Protein AF-F7RYL6-F1 (afdb_monomer_lite)

Sequence (157 aa):
MDILIYIATGLIVVATLLPLSRNPHWIIRGFDFPRMQLACCAALLILLQLIVLNLAELPSWAVIAATALCLAWQLWWVLPYTKLWRTEVRTSKDVDENRQLSILTAVAWSRTTRLSFTPAKSEEQDGLNADQDDKAFASSVANAQNVNKSDVPEPKR

Foldseek 3Di:
DVVVLVVLLVVLLCLLVQLVPPDPDVVSVVSVVCLVVSLVSLVVSLVVLVVPPDPVDPVSVVSSVSSVVSNVVSCVVCVCVDPPHDDPDDDDPDCDVVFFDFDADDDVDDDGDGDGDRPPQPPPDDPDDQDPVSVVVVVVVCVVVVHDPVVDDDDDD

Radius of gyration: 29.07 Å; chains: 1; bounding box: 70×27×68 Å

Structure (mmCIF, N/CA/C/O backbone):
data_AF-F7RYL6-F1
#
_entry.id   AF-F7RYL6-F1
#
loop_
_atom_site.group_PDB
_atom_site.id
_atom_site.type_symbol
_atom_site.label_atom_id
_atom_site.label_alt_id
_atom_site.label_comp_id
_atom_site.label_asym_id
_atom_site.label_entity_id
_atom_site.label_seq_id
_atom_site.pdbx_PDB_ins_code
_atom_site.Cartn_x
_atom_site.Cartn_y
_atom_site.Cartn_z
_atom_site.occupancy
_atom_site.B_iso_or_equiv
_atom_site.auth_seq_id
_atom_site.auth_comp_id
_atom_site.auth_asym_id
_atom_site.auth_atom_id
_atom_site.pdbx_PDB_model_num
ATOM 1 N N . MET A 1 1 ? 15.485 -7.431 -21.596 1.00 66.62 1 MET A N 1
ATOM 2 C CA . MET A 1 1 ? 15.148 -7.483 -20.153 1.00 66.62 1 MET A CA 1
ATOM 3 C C . MET A 1 1 ? 14.187 -6.363 -19.772 1.00 66.62 1 MET A C 1
ATOM 5 O O . MET A 1 1 ? 13.362 -6.554 -18.889 1.00 66.62 1 MET A O 1
ATOM 9 N N . ASP A 1 2 ? 14.199 -5.259 -20.514 1.00 74.25 2 ASP A N 1
ATOM 10 C CA . ASP A 1 2 ? 13.392 -4.061 -20.254 1.00 74.25 2 ASP A CA 1
ATOM 11 C C . ASP A 1 2 ? 11.886 -4.309 -20.383 1.00 74.25 2 ASP A C 1
ATOM 13 O O . ASP A 1 2 ? 11.121 -3.885 -19.527 1.00 74.25 2 ASP A O 1
ATOM 17 N N . ILE A 1 3 ? 11.447 -5.091 -21.380 1.00 80.50 3 ILE A N 1
ATOM 18 C CA . ILE A 1 3 ? 10.028 -5.469 -21.564 1.00 80.50 3 ILE A CA 1
ATOM 19 C C . ILE A 1 3 ? 9.442 -6.121 -20.302 1.00 80.50 3 ILE A C 1
ATOM 21 O O . ILE A 1 3 ? 8.305 -5.842 -19.932 1.00 80.50 3 ILE A O 1
ATOM 25 N N . LEU A 1 4 ? 10.223 -6.952 -19.609 1.00 83.12 4 LEU A N 1
ATOM 26 C CA . LEU A 1 4 ? 9.777 -7.623 -18.388 1.00 83.12 4 LEU A CA 1
ATOM 27 C C . LEU A 1 4 ? 9.606 -6.622 -17.235 1.00 83.12 4 LEU A C 1
ATOM 29 O O . LEU A 1 4 ? 8.655 -6.738 -16.466 1.00 83.12 4 LEU A O 1
ATOM 33 N N . ILE A 1 5 ? 10.462 -5.597 -17.173 1.00 79.44 5 ILE A N 1
ATOM 34 C CA . ILE A 1 5 ? 10.342 -4.484 -16.221 1.00 79.44 5 ILE A CA 1
ATOM 35 C C . ILE A 1 5 ? 9.091 -3.656 -16.528 1.00 79.44 5 ILE A C 1
ATOM 37 O O . ILE A 1 5 ? 8.323 -3.375 -15.615 1.00 79.44 5 ILE A O 1
ATOM 41 N N . TYR A 1 6 ? 8.826 -3.328 -17.797 1.00 80.69 6 TYR A N 1
ATOM 42 C CA . TYR A 1 6 ? 7.614 -2.597 -18.184 1.00 80.69 6 TYR A CA 1
ATOM 43 C C . TYR A 1 6 ? 6.331 -3.362 -17.823 1.00 80.69 6 TYR A C 1
ATOM 45 O O . TYR A 1 6 ? 5.399 -2.771 -17.275 1.00 80.69 6 TYR A O 1
ATOM 53 N N . ILE A 1 7 ? 6.294 -4.678 -18.067 1.00 85.38 7 ILE A N 1
ATOM 54 C CA . ILE A 1 7 ? 5.158 -5.536 -17.692 1.00 85.38 7 ILE A CA 1
ATOM 55 C C . ILE A 1 7 ? 4.983 -5.569 -16.168 1.00 85.38 7 ILE A C 1
ATOM 57 O O . ILE A 1 7 ? 3.868 -5.401 -15.673 1.00 85.38 7 ILE A O 1
ATOM 61 N N . ALA A 1 8 ? 6.071 -5.746 -15.415 1.00 80.12 8 ALA A N 1
ATOM 62 C CA . ALA A 1 8 ? 6.029 -5.798 -13.957 1.00 80.12 8 ALA A CA 1
ATOM 63 C C . ALA A 1 8 ? 5.576 -4.461 -13.339 1.00 80.12 8 ALA A C 1
ATOM 65 O O . ALA A 1 8 ? 4.741 -4.454 -12.432 1.00 80.12 8 ALA A O 1
ATOM 66 N N . THR A 1 9 ? 6.045 -3.328 -13.872 1.00 80.69 9 THR A N 1
ATOM 67 C CA . THR A 1 9 ? 5.569 -1.998 -13.469 1.00 80.69 9 THR A CA 1
ATOM 68 C C . THR A 1 9 ? 4.087 -1.823 -13.785 1.00 80.69 9 THR A C 1
ATOM 70 O O . THR A 1 9 ? 3.333 -1.365 -12.929 1.00 80.69 9 THR A O 1
ATOM 73 N N . GLY A 1 10 ? 3.638 -2.240 -14.974 1.00 82.25 10 GLY A N 1
ATOM 74 C CA . GLY A 1 10 ? 2.224 -2.204 -15.348 1.00 82.25 10 GLY A CA 1
ATOM 75 C C . GLY A 1 10 ? 1.343 -2.998 -14.380 1.00 82.25 10 GLY A C 1
ATOM 76 O O . GLY A 1 10 ? 0.314 -2.494 -13.932 1.00 82.25 10 GLY A O 1
ATOM 77 N N . LEU A 1 11 ? 1.780 -4.196 -13.980 1.00 83.06 11 LEU A N 1
ATOM 78 C CA . LEU A 1 11 ? 1.077 -5.017 -12.990 1.00 83.06 11 LEU A CA 1
ATOM 79 C C . LEU A 1 11 ? 0.987 -4.334 -11.620 1.00 83.06 11 LEU A C 1
ATOM 81 O O . LEU A 1 11 ? -0.092 -4.330 -11.031 1.00 83.06 11 LEU A O 1
ATOM 85 N N . ILE A 1 12 ? 2.069 -3.719 -11.125 1.00 78.31 12 ILE A N 1
ATOM 86 C CA . ILE A 1 12 ? 2.042 -2.966 -9.856 1.00 78.31 12 ILE A CA 1
ATOM 87 C C . ILE A 1 12 ? 1.109 -1.754 -9.936 1.00 78.31 12 ILE A C 1
ATOM 89 O O . ILE A 1 12 ? 0.358 -1.489 -8.992 1.00 78.31 12 ILE A O 1
ATOM 93 N N . VAL A 1 13 ? 1.124 -1.030 -11.056 1.00 79.06 13 VAL A N 1
ATOM 94 C CA . VAL A 1 13 ? 0.254 0.133 -11.262 1.00 79.06 13 VAL A CA 1
ATOM 95 C C . VAL A 1 13 ? -1.209 -0.299 -11.263 1.00 79.06 13 VAL A C 1
ATOM 97 O O . VAL A 1 13 ? -2.008 0.270 -10.521 1.00 79.06 13 VAL A O 1
ATOM 100 N N . VAL A 1 14 ? -1.561 -1.348 -12.010 1.00 79.69 14 VAL A N 1
ATOM 101 C CA . VAL A 1 14 ? -2.925 -1.897 -12.017 1.00 79.69 14 VAL A CA 1
ATOM 102 C C . VAL A 1 14 ? -3.316 -2.393 -10.627 1.00 79.69 14 VAL A C 1
ATOM 104 O O . VAL A 1 14 ? -4.386 -2.034 -10.147 1.00 79.69 14 VAL A O 1
ATOM 107 N N . ALA A 1 15 ? -2.445 -3.135 -9.940 1.00 74.44 15 ALA A N 1
ATOM 108 C CA . ALA A 1 15 ? -2.699 -3.623 -8.584 1.00 74.44 15 ALA A CA 1
ATOM 109 C C . ALA A 1 15 ? -2.902 -2.492 -7.560 1.00 74.44 15 ALA A C 1
ATOM 111 O O . ALA A 1 15 ? -3.579 -2.699 -6.559 1.00 74.44 15 ALA A O 1
ATOM 112 N N . THR A 1 16 ? -2.361 -1.297 -7.812 1.00 73.06 16 THR A N 1
ATOM 113 C CA . THR A 1 16 ? -2.547 -0.120 -6.947 1.00 73.06 16 THR A CA 1
ATOM 114 C C . THR A 1 16 ? -3.775 0.704 -7.328 1.00 73.06 16 THR A C 1
ATOM 116 O O . THR A 1 16 ? -4.447 1.248 -6.454 1.00 73.06 16 THR A O 1
ATOM 119 N N . LEU A 1 17 ? -4.107 0.779 -8.620 1.00 72.25 17 LEU A N 1
ATOM 120 C CA . LEU A 1 17 ? -5.292 1.486 -9.115 1.00 72.25 17 LEU A CA 1
ATOM 121 C C . LEU A 1 17 ? -6.588 0.696 -8.888 1.00 72.25 17 LEU A C 1
ATOM 123 O O . LEU A 1 17 ? -7.637 1.297 -8.663 1.00 72.25 17 LEU A O 1
ATOM 127 N N . LEU A 1 18 ? -6.528 -0.638 -8.910 1.00 69.25 18 LEU A N 1
ATOM 128 C CA . LEU A 1 18 ? -7.678 -1.517 -8.696 1.00 69.25 18 LEU A CA 1
ATOM 129 C C . LEU A 1 18 ? -8.383 -1.259 -7.344 1.00 69.25 18 LEU A C 1
ATOM 131 O O . LEU A 1 18 ? -9.585 -1.008 -7.376 1.00 69.25 18 LEU A O 1
ATOM 135 N N . PRO A 1 19 ? -7.694 -1.229 -6.182 1.00 61.00 19 PRO A N 1
ATOM 136 C CA . PRO A 1 19 ? -8.309 -0.893 -4.892 1.00 61.00 19 PRO A CA 1
ATOM 137 C C . PRO A 1 19 ? -8.697 0.587 -4.755 1.00 61.00 19 PRO A C 1
ATOM 139 O O . PRO A 1 19 ? -9.514 0.927 -3.900 1.00 61.00 19 PRO A O 1
ATOM 142 N N . LEU A 1 20 ? -8.156 1.479 -5.596 1.00 63.56 20 LEU A N 1
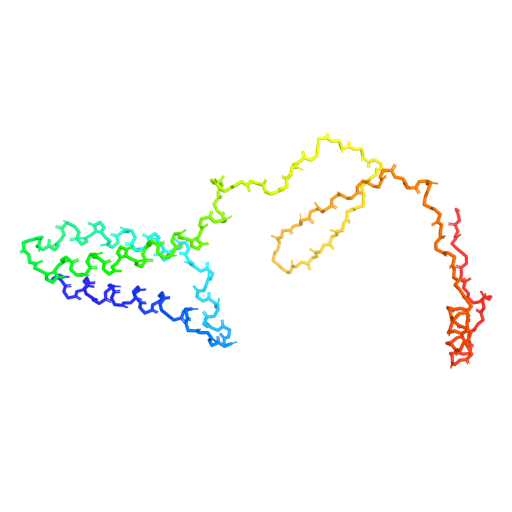ATOM 143 C CA . LEU A 1 20 ? -8.589 2.880 -5.652 1.00 63.56 20 LEU A CA 1
ATOM 144 C C . LEU A 1 20 ? -9.947 3.027 -6.359 1.00 63.56 20 LEU A C 1
ATOM 146 O O . LEU A 1 20 ? -10.690 3.977 -6.103 1.00 63.56 20 LEU A O 1
ATOM 150 N N . SER A 1 21 ? -10.299 2.068 -7.221 1.00 63.31 21 SER A N 1
ATOM 151 C CA . SER A 1 21 ? -11.632 1.972 -7.798 1.00 63.31 21 SER A CA 1
ATOM 152 C C . SER A 1 21 ? -12.626 1.645 -6.687 1.00 63.31 21 SER A C 1
ATOM 154 O O . SER A 1 21 ? -12.606 0.568 -6.097 1.00 63.31 21 SER A O 1
ATOM 156 N N . ARG A 1 22 ? -13.500 2.607 -6.390 1.00 57.59 22 ARG A N 1
ATOM 157 C CA . ARG A 1 22 ? -14.470 2.626 -5.281 1.00 57.59 22 ARG A CA 1
ATOM 158 C C . ARG A 1 22 ? -15.632 1.634 -5.472 1.00 57.59 22 ARG A C 1
ATOM 160 O O . ARG A 1 22 ? -16.778 1.934 -5.148 1.00 57.59 22 ARG A O 1
ATOM 167 N N . ASN A 1 23 ? -15.347 0.471 -6.043 1.00 64.62 23 ASN A N 1
ATOM 168 C CA . ASN A 1 23 ? -16.304 -0.576 -6.336 1.00 64.62 23 ASN A CA 1
ATOM 169 C C . ASN A 1 23 ? -16.541 -1.440 -5.084 1.00 64.62 23 ASN A C 1
ATOM 171 O O . ASN A 1 23 ? -15.584 -1.916 -4.473 1.00 64.62 23 ASN A O 1
ATOM 175 N N . PRO A 1 24 ? -17.803 -1.712 -4.715 1.00 62.06 24 PRO A N 1
ATOM 176 C CA . PRO A 1 24 ? -18.152 -2.437 -3.490 1.00 62.06 24 PRO A CA 1
ATOM 177 C C . PRO A 1 24 ? -17.900 -3.957 -3.552 1.00 62.06 24 PRO A C 1
ATOM 179 O O . PRO A 1 24 ? -18.212 -4.666 -2.597 1.00 62.06 24 PRO A O 1
ATOM 182 N N . HIS A 1 25 ? -17.348 -4.485 -4.650 1.00 64.81 25 HIS A N 1
ATOM 183 C CA . HIS A 1 25 ? -17.056 -5.914 -4.784 1.00 64.81 25 HIS A CA 1
ATOM 184 C C . HIS A 1 25 ? -15.911 -6.327 -3.850 1.00 64.81 25 HIS A C 1
ATOM 186 O O . HIS A 1 25 ? -14.839 -5.722 -3.871 1.00 64.81 25 HIS A O 1
ATOM 192 N N . TRP A 1 26 ? -16.108 -7.393 -3.061 1.00 62.88 26 TRP A N 1
ATOM 193 C CA . TRP A 1 26 ? -15.146 -7.802 -2.027 1.00 62.88 26 TRP A CA 1
ATOM 194 C C . TRP A 1 26 ? -13.739 -8.023 -2.586 1.00 62.88 26 TRP A C 1
ATOM 196 O O . TRP A 1 26 ? -12.773 -7.698 -1.906 1.00 62.88 26 TRP A O 1
ATOM 206 N N . ILE A 1 27 ? -13.609 -8.554 -3.808 1.00 61.00 27 ILE A N 1
ATOM 207 C CA . ILE A 1 27 ? -12.316 -8.871 -4.439 1.00 61.00 27 ILE A CA 1
ATOM 208 C C . ILE A 1 27 ? -11.437 -7.619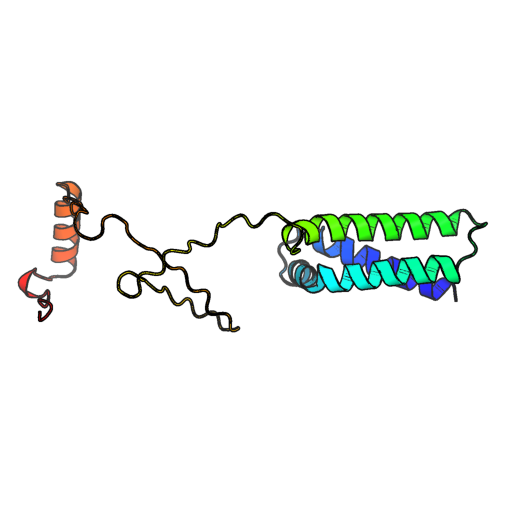 -4.529 1.00 61.00 27 ILE A C 1
ATOM 210 O O . ILE A 1 27 ? -10.242 -7.678 -4.257 1.00 61.00 27 ILE A O 1
ATOM 214 N N . ILE A 1 28 ? -12.048 -6.471 -4.818 1.00 61.47 28 ILE A N 1
ATOM 215 C CA . ILE A 1 28 ? -11.372 -5.179 -4.976 1.00 61.47 28 ILE A CA 1
ATOM 216 C C . ILE A 1 28 ? -10.875 -4.674 -3.613 1.00 61.47 28 ILE A C 1
ATOM 218 O O . ILE A 1 28 ? -9.755 -4.185 -3.503 1.00 61.47 28 ILE A O 1
ATOM 222 N N . ARG A 1 29 ? -11.649 -4.912 -2.546 1.00 63.03 29 ARG A N 1
ATOM 223 C CA . ARG A 1 29 ? -11.239 -4.644 -1.158 1.00 63.03 29 ARG A CA 1
ATOM 224 C C . ARG A 1 29 ? -10.289 -5.711 -0.586 1.00 63.03 29 ARG A C 1
ATOM 226 O O . ARG A 1 29 ? -9.591 -5.450 0.383 1.00 63.03 29 ARG A O 1
ATOM 233 N N . GLY A 1 30 ? -10.234 -6.909 -1.167 1.00 63.31 30 GLY A N 1
ATOM 234 C CA . GLY A 1 30 ? -9.316 -7.979 -0.764 1.00 63.31 30 GLY A CA 1
ATOM 235 C C . GLY A 1 30 ? -7.859 -7.663 -1.110 1.00 63.31 30 GLY A C 1
ATOM 236 O O . GLY A 1 30 ? -6.962 -7.962 -0.324 1.00 63.31 30 GLY A O 1
ATOM 237 N N . PHE A 1 31 ? -7.629 -6.965 -2.228 1.00 61.59 31 PHE A N 1
ATOM 238 C CA . PHE A 1 31 ? -6.308 -6.447 -2.614 1.00 61.59 31 PHE A CA 1
ATOM 239 C C . PHE A 1 31 ? -5.773 -5.349 -1.681 1.00 61.59 31 PHE A C 1
ATOM 241 O O . PHE A 1 31 ? -4.593 -5.010 -1.739 1.00 61.59 31 PHE A O 1
ATOM 248 N N . ASP A 1 32 ? -6.606 -4.857 -0.765 1.00 61.50 32 ASP A N 1
ATOM 249 C CA . ASP A 1 32 ? -6.226 -3.898 0.268 1.00 61.50 32 ASP A CA 1
ATOM 250 C C . ASP A 1 32 ? -5.435 -4.525 1.424 1.00 61.50 32 ASP A C 1
ATOM 252 O O . ASP A 1 32 ? -4.710 -3.843 2.146 1.00 61.50 32 ASP A O 1
ATOM 256 N N . PHE A 1 33 ? -5.547 -5.840 1.599 1.00 65.12 33 PHE A N 1
ATOM 257 C CA . PHE A 1 33 ? -4.855 -6.579 2.650 1.00 65.12 33 PHE A CA 1
ATOM 258 C C . PHE A 1 33 ? -3.338 -6.745 2.396 1.00 65.12 33 PHE A C 1
ATOM 260 O O . PHE A 1 33 ? -2.553 -6.494 3.311 1.00 65.12 33 PHE A O 1
ATOM 267 N N . PRO A 1 34 ? -2.863 -7.088 1.178 1.00 71.19 34 PRO A N 1
ATOM 268 C CA . PRO A 1 34 ? -1.434 -7.206 0.872 1.00 71.19 34 PRO A CA 1
ATOM 269 C C . PRO A 1 34 ? -0.717 -5.865 0.609 1.00 71.19 34 PRO A C 1
ATOM 271 O O . PRO A 1 34 ? 0.377 -5.870 0.047 1.00 71.19 34 PRO A O 1
ATOM 274 N N . ARG A 1 35 ? -1.267 -4.706 1.012 1.00 73.81 35 ARG A N 1
ATOM 275 C CA . ARG A 1 35 ? -0.664 -3.372 0.765 1.00 73.81 35 ARG A CA 1
ATOM 276 C C . ARG A 1 35 ? 0.824 -3.285 1.134 1.00 73.81 35 ARG A C 1
ATOM 278 O O . ARG A 1 35 ? 1.602 -2.691 0.396 1.00 73.81 35 ARG A O 1
ATOM 285 N N . MET A 1 36 ? 1.239 -3.907 2.241 1.00 73.88 36 MET A N 1
ATOM 286 C CA . MET A 1 36 ? 2.648 -3.926 2.659 1.00 73.88 36 MET A CA 1
ATOM 287 C C . MET A 1 36 ? 3.529 -4.777 1.730 1.00 73.88 36 MET A C 1
ATOM 289 O O . MET A 1 36 ? 4.665 -4.403 1.452 1.00 73.88 36 MET A O 1
ATOM 293 N N . GLN A 1 37 ? 3.002 -5.887 1.204 1.00 82.50 37 GLN A N 1
ATOM 294 C CA . GLN A 1 37 ? 3.707 -6.727 0.230 1.00 82.50 37 GLN A CA 1
ATOM 295 C C . GLN A 1 37 ? 3.890 -5.981 -1.094 1.00 82.50 37 GLN A C 1
ATOM 297 O O . GLN A 1 37 ? 4.985 -5.991 -1.650 1.00 82.50 37 GLN A O 1
ATOM 302 N N . LEU A 1 38 ? 2.856 -5.266 -1.553 1.00 81.38 38 LEU A N 1
ATOM 303 C CA . LEU A 1 38 ? 2.940 -4.424 -2.747 1.00 81.38 38 LEU A CA 1
ATOM 304 C C . LEU A 1 38 ? 3.974 -3.302 -2.583 1.00 81.38 38 LEU A C 1
ATOM 306 O O . LEU A 1 38 ? 4.742 -3.069 -3.513 1.00 81.38 38 LEU A O 1
ATOM 310 N N . ALA A 1 39 ? 4.066 -2.687 -1.398 1.00 84.50 39 ALA A N 1
ATOM 311 C CA . ALA A 1 39 ? 5.065 -1.654 -1.123 1.00 84.50 39 ALA A CA 1
ATOM 312 C C . ALA A 1 39 ? 6.493 -2.217 -1.178 1.00 84.50 39 ALA A C 1
ATOM 314 O O . ALA A 1 39 ? 7.373 -1.624 -1.800 1.00 84.50 39 ALA A O 1
ATOM 315 N N . CYS A 1 40 ? 6.724 -3.398 -0.594 1.00 84.12 40 CYS A N 1
ATOM 316 C CA . CYS A 1 40 ? 8.011 -4.086 -0.699 1.00 84.12 40 CYS A CA 1
ATOM 317 C C . CYS A 1 40 ? 8.356 -4.442 -2.153 1.00 84.12 40 CYS A C 1
ATOM 319 O O . CYS A 1 40 ? 9.483 -4.205 -2.589 1.00 84.12 40 CYS A O 1
ATOM 321 N N . CYS A 1 41 ? 7.395 -4.968 -2.918 1.00 84.75 41 CYS A N 1
ATOM 322 C CA . CYS A 1 41 ? 7.589 -5.281 -4.332 1.00 84.75 41 CYS A CA 1
ATOM 323 C C . CYS A 1 41 ? 7.887 -4.026 -5.162 1.00 84.75 41 CYS A C 1
ATOM 325 O O . CYS A 1 41 ? 8.796 -4.061 -5.984 1.00 84.75 41 CYS A O 1
ATOM 327 N N . ALA A 1 42 ? 7.178 -2.917 -4.928 1.00 85.94 42 ALA A N 1
ATOM 328 C CA . ALA A 1 42 ? 7.406 -1.647 -5.613 1.00 85.94 42 ALA A CA 1
ATOM 329 C C . ALA A 1 42 ? 8.792 -1.067 -5.292 1.00 85.94 42 ALA A C 1
ATOM 331 O O . ALA A 1 42 ? 9.496 -0.634 -6.202 1.00 85.94 42 ALA A O 1
ATOM 332 N N . ALA A 1 43 ? 9.227 -1.123 -4.029 1.00 87.31 43 ALA A N 1
ATOM 333 C CA . ALA A 1 43 ? 10.571 -0.703 -3.634 1.00 87.31 43 ALA A CA 1
ATOM 334 C C . ALA A 1 43 ? 11.662 -1.547 -4.315 1.00 87.31 43 ALA A C 1
ATOM 336 O O . ALA A 1 43 ? 12.624 -1.000 -4.853 1.00 87.31 43 ALA A O 1
ATOM 337 N N . LEU A 1 44 ? 11.490 -2.872 -4.352 1.00 89.56 44 LEU A N 1
ATOM 338 C CA . LEU A 1 44 ? 12.416 -3.773 -5.040 1.00 89.56 44 LEU A CA 1
ATOM 339 C C . LEU A 1 44 ? 12.438 -3.524 -6.557 1.00 89.56 44 LEU A C 1
ATOM 341 O O . LEU A 1 44 ? 13.507 -3.549 -7.165 1.00 89.56 44 LEU A O 1
ATOM 345 N N . LEU A 1 45 ? 11.285 -3.227 -7.163 1.00 86.50 45 LEU A N 1
ATOM 346 C CA . LEU A 1 45 ? 11.188 -2.873 -8.580 1.00 86.50 45 LEU A CA 1
ATOM 347 C C . LEU A 1 45 ? 11.925 -1.573 -8.904 1.00 86.50 45 LEU A C 1
ATOM 349 O O . LEU A 1 45 ? 12.615 -1.530 -9.916 1.00 86.50 45 LEU A O 1
ATOM 353 N N . ILE A 1 46 ? 11.846 -0.552 -8.046 1.00 87.00 46 ILE A N 1
ATOM 354 C CA . ILE A 1 46 ? 12.621 0.689 -8.213 1.00 87.00 46 ILE A CA 1
ATOM 355 C C . ILE A 1 46 ? 14.123 0.393 -8.170 1.00 87.00 46 ILE A C 1
ATOM 357 O O . ILE A 1 46 ? 14.859 0.865 -9.032 1.00 87.00 46 ILE A O 1
ATOM 361 N N . LEU A 1 47 ? 14.590 -0.425 -7.219 1.00 88.31 47 LEU A N 1
ATOM 362 C CA . LEU A 1 47 ? 16.005 -0.813 -7.158 1.00 88.31 47 LEU A CA 1
ATOM 363 C C . LEU A 1 47 ? 16.448 -1.538 -8.434 1.00 88.31 47 LEU A C 1
ATOM 365 O O . LEU A 1 47 ? 17.510 -1.241 -8.975 1.00 88.31 47 LEU A O 1
ATOM 369 N N . LEU A 1 48 ? 15.618 -2.448 -8.949 1.00 85.62 48 LEU A N 1
ATOM 370 C CA . LEU A 1 48 ? 15.907 -3.157 -10.192 1.00 85.62 48 LEU A CA 1
ATOM 371 C C . LEU A 1 48 ? 15.911 -2.214 -11.406 1.00 85.62 48 LEU A C 1
ATOM 373 O O . LEU A 1 48 ? 16.785 -2.332 -12.262 1.00 85.62 48 LEU A O 1
ATOM 377 N N . GLN A 1 49 ? 14.982 -1.254 -11.468 1.00 85.62 49 GLN A N 1
ATOM 378 C CA . GLN A 1 49 ? 14.934 -0.230 -12.517 1.00 85.62 49 GLN A CA 1
ATOM 379 C C . GLN A 1 49 ? 16.204 0.633 -12.518 1.00 85.62 49 GLN A C 1
ATOM 381 O O . GLN A 1 49 ? 16.739 0.907 -13.584 1.00 85.62 49 GLN A O 1
ATOM 386 N N . LEU A 1 50 ? 16.734 1.005 -11.350 1.00 84.56 50 LEU A N 1
ATOM 387 C CA . LEU A 1 50 ? 17.972 1.791 -11.258 1.00 84.56 50 LEU A CA 1
ATOM 388 C C . LEU A 1 50 ? 19.224 1.023 -11.714 1.00 84.56 50 LEU A C 1
ATOM 390 O O . LEU A 1 50 ? 20.198 1.649 -12.120 1.00 84.56 50 LEU A O 1
ATOM 394 N N . ILE A 1 51 ? 19.214 -0.312 -11.634 1.00 85.00 51 ILE A N 1
ATOM 395 C CA . ILE A 1 51 ? 20.352 -1.165 -12.019 1.00 85.00 51 ILE A CA 1
ATOM 396 C C . ILE A 1 51 ? 20.286 -1.561 -13.499 1.00 85.00 51 ILE A C 1
ATOM 398 O O . ILE A 1 51 ? 21.318 -1.635 -14.161 1.00 85.00 51 ILE A O 1
ATOM 402 N N . VAL A 1 52 ? 19.087 -1.867 -14.008 1.00 81.69 52 VAL A N 1
ATOM 403 C CA . VAL A 1 52 ? 18.904 -2.470 -15.340 1.00 81.69 52 VAL A CA 1
ATOM 404 C C . VAL A 1 52 ? 18.583 -1.434 -16.415 1.00 81.69 52 VAL A C 1
ATOM 406 O O . VAL A 1 52 ? 19.006 -1.599 -17.557 1.00 81.69 52 VAL A O 1
ATOM 409 N N . LEU A 1 53 ? 17.830 -0.384 -16.080 1.00 78.81 53 LEU A N 1
ATOM 410 C CA . LEU A 1 53 ? 17.333 0.580 -17.059 1.00 78.81 53 LEU A CA 1
ATOM 411 C C . LEU A 1 53 ? 18.406 1.627 -17.373 1.00 78.81 53 LEU A C 1
ATOM 413 O O . LEU A 1 53 ? 19.154 2.051 -16.497 1.00 78.81 53 LEU A O 1
ATOM 417 N N . ASN A 1 54 ? 18.473 2.086 -18.622 1.00 79.38 54 ASN A N 1
ATOM 418 C CA . ASN A 1 54 ? 19.420 3.130 -18.998 1.00 79.38 54 ASN A CA 1
ATOM 419 C C . ASN A 1 54 ? 18.903 4.504 -18.535 1.00 79.38 54 ASN A C 1
ATOM 421 O O . ASN A 1 54 ? 17.922 5.017 -19.080 1.00 79.38 54 ASN A O 1
ATOM 425 N N . LEU A 1 55 ? 19.561 5.104 -17.533 1.00 78.44 55 LEU A N 1
ATOM 426 C CA . LEU A 1 55 ? 19.177 6.399 -16.946 1.00 78.44 55 LEU A CA 1
ATOM 427 C C . LEU A 1 55 ? 19.354 7.587 -17.907 1.00 78.44 55 LEU A C 1
ATOM 429 O O . LEU A 1 55 ? 18.892 8.686 -17.596 1.00 78.44 55 LEU A O 1
ATOM 433 N N . ALA A 1 56 ? 20.011 7.385 -19.053 1.00 79.06 56 ALA A N 1
ATOM 434 C CA . ALA A 1 56 ? 20.150 8.407 -20.086 1.00 79.06 56 ALA A CA 1
ATOM 435 C C . ALA A 1 56 ? 18.849 8.642 -20.874 1.00 79.06 56 ALA A C 1
ATOM 437 O O . ALA A 1 56 ? 18.703 9.675 -21.525 1.00 79.06 56 ALA A O 1
ATOM 438 N N . GLU A 1 57 ? 17.900 7.705 -20.821 1.00 81.38 57 GLU A N 1
ATOM 439 C CA . GLU A 1 57 ? 16.664 7.787 -21.592 1.00 81.38 57 GLU A CA 1
ATOM 440 C C . GLU A 1 57 ? 15.499 8.388 -20.789 1.00 81.38 57 GLU A C 1
ATOM 442 O O . GLU A 1 57 ? 15.215 8.004 -19.65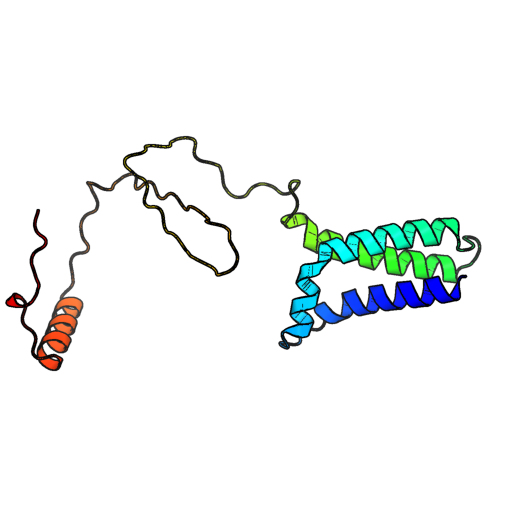3 1.00 81.38 57 GLU A O 1
ATOM 447 N N . LEU A 1 58 ? 14.767 9.311 -21.420 1.00 84.06 58 LEU A N 1
ATOM 448 C CA . LEU A 1 58 ? 13.540 9.917 -20.887 1.00 84.06 58 LEU A CA 1
ATOM 449 C C . LEU A 1 58 ? 12.449 8.904 -20.469 1.00 84.06 58 LEU A C 1
ATOM 451 O O . LEU A 1 58 ? 11.878 9.089 -19.390 1.00 84.06 58 LEU A O 1
ATOM 455 N N . PRO A 1 59 ? 12.131 7.836 -21.238 1.00 81.69 59 PRO A N 1
ATOM 456 C CA . PRO A 1 59 ? 11.137 6.846 -20.813 1.00 81.69 59 PRO A CA 1
ATOM 457 C C . PRO A 1 59 ? 11.519 6.133 -19.512 1.00 81.69 59 PRO A C 1
ATOM 459 O O . PRO A 1 59 ? 10.641 5.854 -18.695 1.00 81.69 59 PRO A O 1
ATOM 462 N N . SER A 1 60 ? 12.812 5.901 -19.270 1.00 82.69 60 SER A N 1
ATOM 463 C CA . SER A 1 60 ? 13.296 5.265 -18.042 1.00 82.69 60 SER A CA 1
ATOM 464 C C . SER A 1 60 ? 12.915 6.069 -16.801 1.00 82.69 60 SER A C 1
ATOM 466 O O . SER A 1 60 ? 12.401 5.523 -15.824 1.00 82.69 60 SER A O 1
ATOM 468 N N . TRP A 1 61 ? 13.084 7.391 -16.871 1.00 83.88 61 TRP A N 1
ATOM 469 C CA . TRP A 1 61 ? 12.686 8.308 -15.806 1.00 83.88 61 TRP A CA 1
ATOM 470 C C . TRP A 1 61 ? 11.175 8.328 -15.574 1.00 83.88 61 TRP A C 1
ATOM 472 O O . TRP A 1 61 ? 10.742 8.386 -14.424 1.00 83.88 61 TRP A O 1
ATOM 482 N N . ALA A 1 62 ? 10.365 8.227 -16.632 1.00 86.81 62 ALA A N 1
ATOM 483 C CA . ALA A 1 62 ? 8.910 8.175 -16.504 1.00 86.81 62 ALA A CA 1
ATOM 484 C C . ALA A 1 62 ? 8.438 6.917 -15.749 1.00 86.81 62 ALA A C 1
ATOM 486 O O . ALA A 1 62 ? 7.573 7.006 -14.877 1.00 86.81 62 ALA A O 1
ATOM 487 N N . VAL A 1 63 ? 9.037 5.755 -16.032 1.00 83.94 63 VAL A N 1
ATOM 488 C CA . VAL A 1 63 ? 8.724 4.485 -15.349 1.00 83.94 63 VAL A CA 1
ATOM 489 C C . VAL A 1 63 ? 9.129 4.531 -13.878 1.00 83.94 63 VAL A C 1
ATOM 491 O O . VAL A 1 63 ? 8.348 4.126 -13.011 1.00 83.94 63 VAL A O 1
ATOM 494 N N . ILE A 1 64 ? 10.320 5.058 -13.585 1.00 86.75 64 ILE A N 1
ATOM 495 C CA . ILE A 1 64 ? 10.814 5.213 -12.212 1.00 86.75 64 ILE A CA 1
ATOM 496 C C . ILE A 1 64 ? 9.907 6.169 -11.435 1.00 86.75 64 ILE A C 1
ATOM 498 O O . ILE A 1 64 ? 9.465 5.834 -10.338 1.00 86.75 64 ILE A O 1
ATOM 502 N N . ALA A 1 65 ? 9.560 7.321 -12.018 1.00 88.62 65 ALA A N 1
ATOM 503 C CA . ALA A 1 65 ? 8.666 8.293 -11.396 1.00 88.62 65 ALA A CA 1
ATOM 504 C C . ALA A 1 65 ? 7.271 7.705 -11.129 1.00 88.62 65 ALA A C 1
ATOM 506 O O . ALA A 1 65 ? 6.737 7.869 -10.032 1.00 88.62 65 ALA A O 1
ATOM 507 N N . ALA A 1 66 ? 6.701 6.966 -12.085 1.00 86.62 66 ALA A N 1
ATOM 508 C CA . ALA A 1 66 ? 5.415 6.295 -11.909 1.00 86.62 66 ALA A CA 1
ATOM 509 C C . ALA A 1 66 ? 5.456 5.258 -10.774 1.00 86.62 66 ALA A C 1
ATOM 511 O O . ALA A 1 66 ? 4.566 5.231 -9.923 1.00 86.62 66 ALA A O 1
ATOM 512 N N . THR A 1 67 ? 6.513 4.441 -10.715 1.00 85.56 67 THR A N 1
ATOM 513 C CA . THR A 1 67 ? 6.689 3.427 -9.661 1.00 85.56 67 THR A CA 1
ATOM 514 C C . THR A 1 67 ? 6.921 4.081 -8.293 1.00 85.56 67 THR A C 1
ATOM 516 O O . THR A 1 67 ? 6.359 3.637 -7.292 1.00 85.56 67 THR A O 1
ATOM 519 N N . ALA A 1 68 ? 7.680 5.179 -8.243 1.00 88.50 68 ALA A N 1
ATOM 520 C CA . ALA A 1 68 ? 7.932 5.952 -7.029 1.00 88.50 68 ALA A CA 1
ATOM 521 C C . ALA A 1 68 ? 6.663 6.624 -6.486 1.00 88.50 68 ALA A C 1
ATOM 523 O O . ALA A 1 68 ? 6.409 6.560 -5.284 1.00 88.50 68 ALA A O 1
ATOM 524 N N . LEU A 1 69 ? 5.829 7.207 -7.355 1.00 89.00 69 LEU A N 1
ATOM 525 C CA . LEU A 1 69 ? 4.513 7.737 -6.977 1.00 89.00 69 LEU A CA 1
ATOM 526 C C . LEU A 1 69 ? 3.619 6.637 -6.395 1.00 89.00 69 LEU A C 1
ATOM 528 O O . LEU A 1 69 ? 2.955 6.842 -5.380 1.00 89.00 69 LEU A O 1
ATOM 532 N N . CYS A 1 70 ? 3.649 5.454 -7.009 1.00 84.62 70 CYS A N 1
ATOM 533 C CA . CYS A 1 70 ? 2.925 4.276 -6.549 1.00 84.62 70 CYS A CA 1
ATOM 534 C C . CYS A 1 70 ? 3.365 3.854 -5.135 1.00 84.62 70 CYS A C 1
ATOM 536 O O . CYS A 1 70 ? 2.533 3.684 -4.242 1.00 84.62 70 CYS A O 1
ATOM 538 N N . LEU A 1 71 ? 4.680 3.767 -4.907 1.00 85.69 71 LEU A N 1
ATOM 539 C CA . LEU A 1 71 ? 5.262 3.446 -3.606 1.00 85.69 71 LEU A CA 1
ATOM 540 C C . LEU A 1 71 ? 4.921 4.506 -2.549 1.00 85.69 71 LEU A C 1
ATOM 542 O O . LEU A 1 71 ? 4.516 4.155 -1.444 1.00 85.69 71 LEU A O 1
ATOM 546 N N . ALA A 1 72 ? 5.047 5.794 -2.880 1.00 87.94 72 ALA A N 1
ATOM 547 C CA . ALA A 1 72 ? 4.723 6.892 -1.971 1.00 87.94 72 ALA A CA 1
ATOM 548 C C . ALA A 1 72 ? 3.246 6.858 -1.550 1.00 87.94 72 ALA A C 1
ATOM 550 O O . ALA A 1 72 ? 2.932 7.003 -0.368 1.00 87.94 72 ALA A O 1
ATOM 551 N N . TRP A 1 73 ? 2.346 6.592 -2.501 1.00 83.88 73 TRP A N 1
ATOM 552 C CA . TRP A 1 73 ? 0.920 6.434 -2.229 1.00 83.88 73 TRP A CA 1
ATOM 553 C C . TRP A 1 73 ? 0.637 5.260 -1.286 1.00 83.88 73 TRP A C 1
ATOM 555 O O . TRP A 1 73 ? -0.109 5.398 -0.316 1.00 83.88 73 TRP A O 1
ATOM 565 N N . GLN A 1 74 ? 1.255 4.103 -1.534 1.00 80.69 74 GLN A N 1
ATOM 566 C CA . GLN A 1 74 ? 1.101 2.935 -0.668 1.00 80.69 74 GLN A CA 1
ATOM 567 C C . GLN A 1 74 ? 1.671 3.189 0.736 1.00 80.69 74 GLN A C 1
ATOM 569 O O . GLN A 1 74 ? 1.025 2.844 1.725 1.00 80.69 74 GLN A O 1
ATOM 574 N N . LEU A 1 75 ? 2.830 3.847 0.842 1.00 81.44 75 LEU A N 1
ATOM 575 C CA . LEU A 1 75 ? 3.446 4.210 2.120 1.00 81.44 75 LEU A CA 1
ATOM 576 C C . LEU A 1 75 ? 2.590 5.192 2.924 1.00 81.44 75 LEU A C 1
ATOM 578 O O . LEU A 1 75 ? 2.485 5.020 4.134 1.00 81.44 75 LEU A O 1
ATOM 582 N N . TRP A 1 76 ? 1.935 6.161 2.276 1.00 81.88 76 TRP A N 1
ATOM 583 C CA . TRP A 1 76 ? 1.009 7.087 2.939 1.00 81.88 76 TRP A CA 1
ATOM 584 C C . TRP A 1 76 ? -0.121 6.349 3.666 1.00 81.88 76 TRP A C 1
ATOM 586 O O . TRP A 1 76 ? -0.452 6.664 4.806 1.00 81.88 76 TRP A O 1
ATOM 596 N N . TRP A 1 77 ? -0.676 5.318 3.026 1.00 71.50 77 TRP A N 1
ATOM 597 C CA . TRP A 1 77 ? -1.716 4.477 3.619 1.00 71.50 77 TRP A CA 1
ATOM 598 C C . TRP A 1 77 ? -1.192 3.530 4.700 1.00 71.50 77 TRP A C 1
ATOM 600 O O . TRP A 1 77 ? -1.924 3.211 5.631 1.00 71.50 77 TRP A O 1
ATOM 610 N N . VAL A 1 78 ? 0.056 3.072 4.591 1.00 77.00 78 VAL A N 1
ATOM 611 C CA . VAL A 1 78 ? 0.678 2.164 5.568 1.00 77.00 78 VAL A CA 1
ATOM 612 C C . VAL A 1 78 ? 1.154 2.912 6.820 1.00 77.00 78 VAL A C 1
ATOM 614 O O . VAL A 1 78 ? 1.120 2.344 7.909 1.00 77.00 78 VAL A O 1
ATOM 617 N N . LEU A 1 79 ? 1.537 4.187 6.694 1.00 72.81 79 LEU A N 1
ATOM 618 C CA . LEU A 1 79 ? 2.092 5.024 7.762 1.00 72.81 79 LEU A CA 1
ATOM 619 C C . LEU A 1 79 ? 1.334 4.944 9.108 1.00 72.81 79 LEU A C 1
ATOM 621 O O . LEU A 1 79 ? 1.998 4.634 10.102 1.00 72.81 79 LEU A O 1
ATOM 625 N N . PRO A 1 80 ? -0.008 5.117 9.180 1.00 71.69 80 PRO A N 1
ATOM 626 C CA . PRO A 1 80 ? -0.752 5.053 10.446 1.00 71.69 80 PRO A CA 1
ATOM 627 C C . PRO A 1 80 ? -0.736 3.670 11.114 1.00 71.69 80 PRO A C 1
ATOM 629 O O . PRO A 1 80 ? -0.978 3.562 12.313 1.00 71.69 80 PRO A O 1
ATOM 632 N N . TYR A 1 81 ? -0.426 2.613 10.360 1.00 64.00 81 TYR A N 1
ATOM 633 C CA . TYR A 1 81 ? -0.343 1.240 10.860 1.00 64.00 81 TYR A CA 1
ATOM 634 C C . TYR A 1 81 ? 1.076 0.838 11.280 1.00 64.00 81 TYR A C 1
ATOM 636 O O . TYR A 1 81 ? 1.278 -0.255 11.812 1.00 64.00 81 TYR A O 1
ATOM 644 N N . THR A 1 82 ? 2.076 1.691 11.046 1.00 69.94 82 THR A N 1
ATOM 645 C CA . THR A 1 82 ? 3.460 1.408 11.439 1.00 69.94 82 THR A CA 1
ATOM 646 C C . THR A 1 82 ? 3.749 1.873 12.860 1.00 69.94 82 THR A C 1
ATOM 648 O O . THR A 1 82 ? 3.197 2.856 13.343 1.00 69.94 82 THR A O 1
ATOM 651 N N . LYS A 1 83 ? 4.698 1.199 13.521 1.00 61.97 83 LYS A N 1
ATOM 652 C CA . LYS A 1 83 ? 5.170 1.510 14.886 1.00 61.97 83 LYS A CA 1
ATOM 653 C C . LYS A 1 83 ? 5.687 2.953 15.057 1.00 61.97 83 LYS A C 1
ATOM 655 O O . LYS A 1 83 ? 5.875 3.409 16.179 1.00 61.97 83 LYS A O 1
ATOM 660 N N . LEU A 1 84 ? 5.966 3.640 13.950 1.00 64.44 84 LEU A N 1
ATOM 661 C CA . LEU A 1 84 ? 6.410 5.032 13.915 1.00 64.44 84 LEU A CA 1
ATOM 662 C C . LEU A 1 84 ? 5.258 6.016 14.175 1.00 64.44 84 LEU A C 1
ATOM 664 O O . LEU A 1 84 ? 5.518 7.164 14.533 1.00 64.44 84 LEU A O 1
ATOM 668 N N . TRP A 1 85 ? 4.002 5.584 14.015 1.00 56.41 85 TRP A N 1
ATOM 669 C CA . TRP A 1 85 ? 2.836 6.409 14.299 1.00 56.41 85 TRP A CA 1
ATOM 670 C C . TRP A 1 85 ? 2.529 6.442 15.795 1.00 56.41 85 TRP A C 1
ATOM 672 O O . TRP A 1 85 ? 2.730 5.468 16.524 1.00 56.41 85 TRP A O 1
ATOM 682 N N . ARG A 1 86 ? 2.055 7.596 16.267 1.00 53.50 86 ARG A N 1
ATOM 683 C CA . ARG A 1 86 ? 1.820 7.845 17.689 1.00 53.50 86 ARG A CA 1
ATOM 684 C C . ARG A 1 86 ? 0.744 6.892 18.200 1.00 53.50 86 ARG A C 1
ATOM 686 O O . ARG A 1 86 ? -0.374 6.901 17.700 1.00 53.50 86 ARG A O 1
ATOM 693 N N . THR A 1 87 ? 1.069 6.105 19.221 1.00 58.66 87 THR A N 1
ATOM 694 C CA . THR A 1 87 ? 0.094 5.246 19.894 1.00 58.66 87 THR A CA 1
ATOM 695 C C . THR A 1 87 ? -1.021 6.119 20.474 1.00 58.66 87 THR A C 1
ATOM 697 O O . THR A 1 87 ? -0.775 6.917 21.380 1.00 58.66 87 THR A O 1
ATOM 700 N N . GLU A 1 88 ? -2.237 5.997 19.938 1.00 63.19 88 GLU A N 1
ATOM 701 C CA . GLU A 1 88 ? -3.390 6.807 20.366 1.00 63.19 88 GLU A CA 1
ATOM 702 C C . GLU A 1 88 ? -3.882 6.444 21.773 1.00 63.19 88 GLU A C 1
ATOM 704 O O . GLU A 1 88 ? -4.532 7.254 22.431 1.00 63.19 88 GLU A O 1
ATOM 709 N N . VAL A 1 89 ? -3.512 5.267 22.287 1.00 60.34 89 VAL A N 1
ATOM 710 C CA . VAL A 1 89 ? -3.930 4.796 23.610 1.00 60.34 89 VAL A CA 1
ATOM 711 C C . VAL A 1 89 ? -2.732 4.743 24.550 1.00 60.34 89 VAL A C 1
ATOM 713 O O . VAL A 1 89 ? -1.752 4.038 24.307 1.00 60.34 89 VAL A O 1
ATOM 716 N N . ARG A 1 90 ? -2.813 5.485 25.657 1.00 51.09 90 ARG A N 1
ATOM 717 C CA . ARG A 1 90 ? -1.867 5.343 26.765 1.00 51.09 90 ARG A CA 1
ATOM 718 C C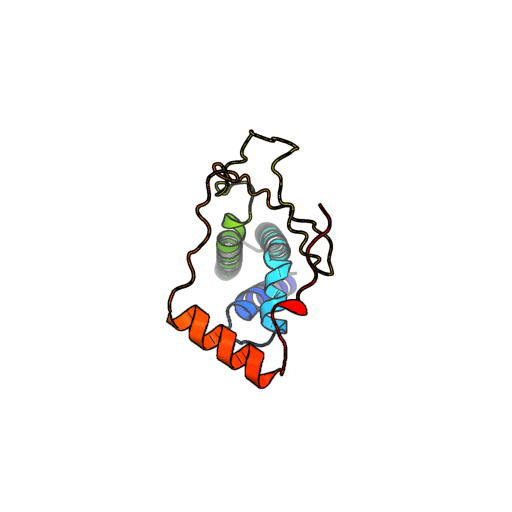 . ARG A 1 90 ? -2.178 4.049 27.509 1.00 51.09 90 ARG A C 1
ATOM 720 O O . ARG A 1 90 ? -3.274 3.893 28.036 1.00 51.09 90 ARG A O 1
ATOM 727 N N . THR A 1 91 ? -1.209 3.143 27.579 1.00 53.19 91 THR A N 1
ATOM 728 C CA . THR A 1 91 ? -1.287 1.971 28.456 1.00 53.19 91 THR A CA 1
ATOM 729 C C . THR A 1 91 ? -1.399 2.443 29.904 1.00 53.19 91 THR A C 1
ATOM 731 O O . THR A 1 91 ? -0.460 3.041 30.434 1.00 53.19 91 THR A O 1
ATOM 734 N N . SER A 1 92 ? -2.552 2.201 30.532 1.00 47.94 92 SER A N 1
ATOM 735 C CA . SER A 1 92 ? -2.720 2.395 31.973 1.00 47.94 92 SER A CA 1
ATOM 736 C C . SER A 1 92 ? -1.853 1.377 32.716 1.00 47.94 92 SER A C 1
ATOM 738 O O . SER A 1 92 ? -1.857 0.196 32.373 1.00 47.94 92 SER A O 1
ATOM 740 N N . LYS A 1 93 ? -1.077 1.843 33.698 1.00 55.59 93 LYS A N 1
ATOM 741 C CA . LYS A 1 93 ? -0.225 1.003 34.557 1.00 55.59 93 LYS A CA 1
ATOM 742 C C . LYS A 1 93 ? -0.957 0.486 35.800 1.00 55.59 93 LYS A C 1
ATOM 744 O O . LYS A 1 93 ? -0.377 -0.302 36.537 1.00 55.59 93 LYS A O 1
ATOM 749 N N . ASP A 1 94 ? -2.195 0.921 36.023 1.00 54.78 94 ASP A N 1
ATOM 750 C CA . ASP A 1 94 ? -2.992 0.524 37.183 1.00 54.78 94 ASP A CA 1
ATOM 751 C C . ASP A 1 94 ? -3.781 -0.747 36.853 1.00 54.78 94 ASP A C 1
ATOM 753 O O . ASP A 1 94 ? -4.870 -0.709 36.274 1.00 54.78 94 ASP A O 1
ATOM 757 N N . VAL A 1 95 ? -3.157 -1.890 37.128 1.00 54.03 95 VAL A N 1
ATOM 758 C CA . VAL A 1 95 ? -3.746 -3.220 36.960 1.00 54.03 95 VAL A CA 1
ATOM 759 C C . VAL A 1 95 ? -4.204 -3.683 38.339 1.00 54.03 95 VAL A C 1
ATOM 761 O O . VAL A 1 95 ? -3.461 -4.343 39.056 1.00 54.03 95 VAL A O 1
ATOM 764 N N . ASP A 1 96 ? -5.421 -3.310 38.724 1.00 56.59 96 ASP A N 1
ATOM 765 C CA . ASP A 1 96 ? -6.087 -3.896 39.887 1.00 56.59 96 ASP A CA 1
ATOM 766 C C . ASP A 1 96 ? -6.776 -5.195 39.434 1.00 56.59 96 ASP A C 1
ATOM 768 O O . ASP A 1 96 ? -7.685 -5.164 38.598 1.00 56.59 96 ASP A O 1
ATOM 772 N N . GLU A 1 97 ? -6.299 -6.355 39.896 1.00 58.72 97 GLU A N 1
ATOM 773 C CA . GLU A 1 97 ? -6.780 -7.680 39.461 1.00 58.72 97 GLU A CA 1
ATOM 774 C C . GLU A 1 97 ? -8.263 -7.916 39.784 1.00 58.72 97 GLU A C 1
ATOM 776 O O . GLU A 1 97 ? -8.937 -8.655 39.068 1.00 58.72 97 GLU A O 1
ATOM 781 N N . ASN A 1 98 ? -8.807 -7.227 40.792 1.00 52.78 98 ASN A N 1
ATOM 782 C CA . ASN A 1 98 ? -10.195 -7.390 41.230 1.00 52.78 98 ASN A CA 1
ATOM 783 C C . ASN A 1 98 ? -11.213 -6.525 40.464 1.00 52.78 98 ASN A C 1
ATOM 785 O O . ASN A 1 98 ? -12.412 -6.642 40.705 1.00 52.78 98 ASN A O 1
ATOM 789 N N . ARG A 1 99 ? -10.775 -5.648 39.546 1.00 53.50 99 ARG A N 1
ATOM 790 C CA . ARG A 1 99 ? -11.648 -4.688 38.834 1.00 53.50 99 ARG A CA 1
ATOM 791 C C . ARG A 1 99 ? -11.468 -4.728 37.315 1.00 53.50 99 ARG A C 1
ATOM 793 O O . ARG A 1 99 ? -11.401 -3.690 36.660 1.00 53.50 99 ARG A O 1
ATOM 800 N N . GLN A 1 100 ? -11.393 -5.936 36.752 1.00 51.09 100 GLN A N 1
ATOM 801 C CA . GLN A 1 100 ? -11.233 -6.156 35.312 1.00 51.09 100 GLN A CA 1
ATOM 802 C C . GLN A 1 100 ? -12.471 -6.821 34.710 1.00 51.09 100 GLN A C 1
ATOM 804 O O . GLN A 1 100 ? -12.685 -8.023 34.851 1.00 51.09 100 GLN A O 1
ATOM 809 N N . LEU A 1 101 ? -13.267 -6.052 33.966 1.00 51.12 101 LEU A N 1
ATOM 810 C CA . LEU A 1 101 ? -14.249 -6.628 33.051 1.00 51.12 101 LEU A CA 1
ATOM 811 C C . LEU A 1 101 ? -13.541 -6.975 31.732 1.00 51.12 101 LEU A C 1
ATOM 813 O O . LEU A 1 101 ? -13.166 -6.076 30.983 1.00 51.12 101 LEU A O 1
ATOM 817 N N . SER A 1 102 ? -13.343 -8.267 31.452 1.00 50.88 102 SER A N 1
ATOM 818 C CA . SER A 1 102 ? -12.706 -8.751 30.219 1.00 50.88 102 SER A CA 1
ATOM 819 C C . SER A 1 102 ? -13.768 -9.171 29.201 1.00 50.88 102 SER A C 1
ATOM 821 O O . SER A 1 102 ? -14.374 -10.233 29.325 1.00 50.88 102 SER A O 1
ATOM 823 N N . ILE A 1 103 ? -13.997 -8.342 28.181 1.00 55.56 103 ILE A N 1
ATOM 824 C CA . ILE A 1 103 ? -14.897 -8.690 27.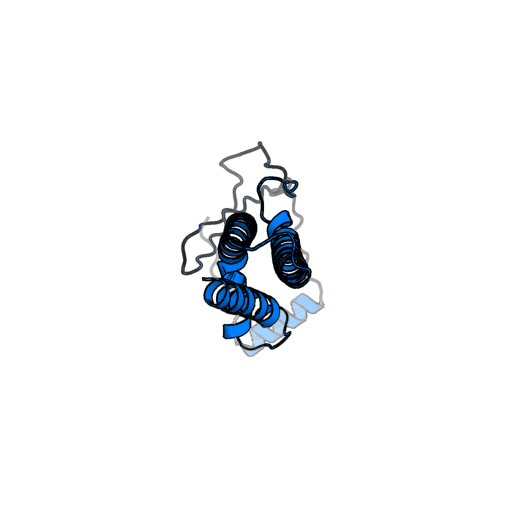073 1.00 55.56 103 ILE A CA 1
ATOM 825 C C . ILE A 1 103 ? -14.119 -9.539 26.063 1.00 55.56 103 ILE A C 1
ATOM 827 O O . ILE A 1 103 ? -13.199 -9.056 25.404 1.00 55.56 103 ILE A O 1
ATOM 831 N N . LEU A 1 104 ? -14.490 -10.814 25.943 1.00 53.56 104 LEU A N 1
ATOM 832 C CA . LEU A 1 104 ? -13.955 -11.742 24.948 1.00 53.56 104 LEU A CA 1
ATOM 833 C C . LEU A 1 104 ? -14.805 -11.668 23.679 1.00 53.56 104 LEU A C 1
ATOM 835 O O . LEU A 1 104 ? -15.898 -12.222 23.617 1.00 53.56 104 LEU A O 1
ATOM 839 N N . THR A 1 105 ? -14.292 -11.004 22.647 1.00 48.88 105 THR A N 1
ATOM 840 C CA . THR A 1 105 ? -14.848 -11.111 21.294 1.00 48.88 105 THR A CA 1
ATOM 841 C C . THR A 1 105 ? -14.084 -12.187 20.531 1.00 48.88 105 THR A C 1
ATOM 843 O O . THR A 1 105 ? -12.930 -12.008 20.145 1.00 48.88 105 THR A O 1
ATOM 846 N N . ALA A 1 106 ? -14.719 -13.344 20.345 1.00 50.72 106 ALA A N 1
ATOM 847 C CA . ALA A 1 106 ? -14.171 -14.429 19.545 1.00 50.72 106 ALA A CA 1
ATOM 848 C C . ALA A 1 106 ? -14.464 -14.164 18.063 1.00 50.72 106 ALA A C 1
ATOM 850 O O . ALA A 1 106 ? -15.545 -14.462 17.561 1.00 50.72 106 ALA A O 1
ATOM 851 N N . VAL A 1 107 ? -13.492 -13.595 17.353 1.00 58.34 107 VAL A N 1
ATOM 852 C CA . VAL A 1 107 ? -13.450 -13.680 15.889 1.00 58.34 107 VAL A CA 1
ATOM 853 C C . VAL A 1 107 ? -12.716 -14.962 15.503 1.00 58.34 107 VAL A C 1
ATOM 855 O O . VAL A 1 107 ? -11.718 -15.315 16.129 1.00 58.34 107 VAL A O 1
ATOM 858 N N . ALA A 1 108 ? -13.202 -15.665 14.477 1.00 59.22 108 ALA A N 1
ATOM 859 C CA . ALA A 1 108 ? -12.728 -16.994 14.063 1.00 59.22 108 ALA A CA 1
ATOM 860 C C . ALA A 1 108 ? -11.217 -17.086 13.740 1.00 59.22 108 ALA A C 1
ATOM 862 O O . ALA A 1 108 ? -10.680 -18.181 13.603 1.00 59.22 108 ALA A O 1
ATOM 863 N N . TRP A 1 109 ? -10.519 -15.952 13.645 1.00 44.09 109 TRP A N 1
ATOM 864 C CA . TRP A 1 109 ? -9.084 -15.866 13.405 1.00 44.09 109 TRP A CA 1
ATOM 865 C C . TRP A 1 109 ? -8.399 -15.136 14.572 1.00 44.09 109 TRP A C 1
ATOM 867 O O . TRP A 1 109 ? -8.259 -13.918 14.586 1.00 44.09 109 TRP A O 1
ATOM 877 N N . SER A 1 110 ? -8.055 -15.916 15.596 1.00 50.00 110 SER A N 1
ATOM 878 C CA . SER A 1 110 ? -7.245 -15.608 16.784 1.00 50.00 110 SER A CA 1
ATOM 879 C C . SER A 1 110 ? -6.575 -14.219 16.865 1.00 50.00 110 SER A C 1
ATOM 881 O O . SER A 1 110 ? -5.453 -14.012 16.395 1.00 50.00 110 SER A O 1
ATOM 883 N N . ARG A 1 111 ? -7.184 -13.329 17.653 1.00 38.31 111 ARG A N 1
ATOM 884 C CA . ARG A 1 111 ? -6.476 -12.448 18.595 1.00 38.31 111 ARG A CA 1
ATOM 885 C C . ARG A 1 111 ? -7.451 -12.049 19.699 1.00 38.31 111 ARG A C 1
ATOM 887 O O . ARG A 1 111 ? -8.400 -11.311 19.455 1.00 38.31 111 ARG A O 1
ATOM 894 N N . THR A 1 112 ? -7.229 -12.552 20.908 1.00 47.16 112 THR A N 1
ATOM 895 C CA . THR A 1 112 ? -8.011 -12.156 22.082 1.00 47.16 112 THR A CA 1
ATOM 896 C C . THR A 1 112 ? -7.616 -10.738 22.478 1.00 47.16 112 THR A C 1
ATOM 898 O O . THR A 1 112 ? -6.653 -10.531 23.215 1.00 47.16 112 THR A O 1
ATOM 901 N N . THR A 1 113 ? -8.323 -9.742 21.954 1.00 49.44 113 THR A N 1
ATOM 902 C CA . THR A 1 113 ? -8.167 -8.355 22.396 1.00 49.44 113 THR A CA 1
ATOM 903 C C . THR A 1 113 ? -8.865 -8.217 23.747 1.00 49.44 113 THR A C 1
ATOM 905 O O . THR A 1 113 ? -10.088 -8.272 23.818 1.00 49.44 113 THR A O 1
ATOM 908 N N . ARG A 1 114 ? -8.098 -8.079 24.835 1.00 50.88 114 ARG A N 1
ATOM 909 C CA . ARG A 1 114 ? -8.647 -7.780 26.165 1.00 50.88 114 ARG A CA 1
ATOM 910 C C . ARG A 1 114 ? -8.801 -6.270 26.313 1.00 50.88 114 ARG A C 1
ATOM 912 O O . ARG A 1 114 ? -7.807 -5.561 26.438 1.00 50.88 114 ARG A O 1
ATOM 919 N N . LEU A 1 115 ? -10.037 -5.786 26.310 1.00 48.84 115 LEU A N 1
ATOM 920 C CA . LEU A 1 115 ? -10.356 -4.454 26.818 1.00 48.84 115 LEU A CA 1
ATOM 921 C C . LEU A 1 115 ? -10.507 -4.574 28.340 1.00 48.84 115 LEU A C 1
ATOM 923 O O . LEU A 1 115 ? -11.285 -5.408 28.791 1.00 48.84 115 LEU A O 1
ATOM 927 N N . SER A 1 116 ? -9.750 -3.795 29.113 1.00 48.19 116 SER A N 1
ATOM 928 C CA . SER A 1 116 ? -9.917 -3.688 30.568 1.00 48.19 116 SER A CA 1
ATOM 929 C C . SER A 1 116 ? -10.595 -2.359 30.862 1.00 48.19 116 SER A C 1
ATOM 931 O O . SER A 1 116 ? -9.991 -1.305 30.666 1.00 48.19 116 SER A O 1
ATOM 933 N N . PHE A 1 117 ? -11.855 -2.401 31.284 1.00 51.53 117 PHE A N 1
ATOM 934 C CA . PHE A 1 117 ? -12.549 -1.231 31.811 1.00 51.53 117 PHE A CA 1
ATOM 935 C C . PHE A 1 117 ? -12.452 -1.263 33.335 1.00 51.53 117 PHE A C 1
ATOM 937 O O . PHE A 1 117 ? -12.987 -2.178 33.957 1.00 51.53 117 PHE A O 1
ATOM 944 N N . THR A 1 118 ? -11.766 -0.278 33.914 1.00 52.06 118 THR A N 1
ATOM 945 C CA . THR A 1 118 ? -11.696 -0.077 35.365 1.00 52.06 118 THR A CA 1
ATOM 946 C C . THR A 1 118 ? -12.699 1.019 35.727 1.00 52.06 118 THR A C 1
ATOM 948 O O . THR A 1 118 ? -12.387 2.203 35.564 1.00 52.06 118 THR A O 1
ATOM 951 N N . PRO A 1 119 ? -13.926 0.686 36.164 1.00 51.69 119 PRO A N 1
ATOM 952 C CA . PRO A 1 119 ? -14.853 1.698 36.644 1.00 51.69 119 PRO A CA 1
ATOM 953 C C . PRO A 1 119 ? -14.274 2.327 37.914 1.00 51.69 119 PRO A C 1
ATOM 955 O O . PRO A 1 119 ? -14.186 1.682 38.956 1.00 51.69 119 PRO A O 1
ATOM 958 N N . ALA A 1 120 ? -13.910 3.608 37.852 1.00 54.78 120 ALA A N 1
ATOM 959 C CA . ALA A 1 120 ? -13.462 4.357 39.029 1.00 54.78 120 ALA A CA 1
ATOM 960 C C . ALA A 1 120 ? -14.563 4.496 40.109 1.00 54.78 120 ALA A C 1
ATOM 962 O O . ALA A 1 120 ? -14.263 4.874 41.236 1.00 54.78 120 ALA A O 1
ATOM 963 N N . LYS A 1 121 ? -15.826 4.185 39.775 1.00 51.91 121 LYS A N 1
ATOM 964 C CA . LYS A 1 121 ? -17.021 4.378 40.616 1.00 51.91 121 LYS A CA 1
ATOM 965 C C . LYS A 1 121 ? -17.995 3.185 40.605 1.00 51.91 121 LYS A C 1
ATOM 967 O O . LYS A 1 121 ? -19.199 3.380 40.550 1.00 51.91 121 LYS A O 1
ATOM 972 N N . SER A 1 122 ? -17.508 1.943 40.639 1.00 49.03 122 SER A N 1
ATOM 973 C CA . SER A 1 122 ? -18.405 0.766 40.615 1.00 49.03 122 SER A CA 1
ATOM 974 C C . SER A 1 122 ? -19.382 0.685 41.798 1.00 49.03 122 SER A C 1
ATOM 976 O O . SER A 1 122 ? -20.448 0.104 41.640 1.00 49.03 122 SER A O 1
ATOM 978 N N . GLU A 1 123 ? -19.034 1.222 42.970 1.00 53.09 123 GLU A N 1
ATOM 979 C CA . GLU A 1 123 ? -19.914 1.178 44.154 1.00 53.09 123 GLU A CA 1
ATOM 980 C C . GLU A 1 123 ? -20.839 2.401 44.271 1.00 53.09 123 GLU A C 1
ATOM 982 O O . GLU A 1 123 ? -21.751 2.403 45.088 1.00 53.09 123 GLU A O 1
ATOM 987 N N . GLU A 1 124 ? -20.637 3.426 43.439 1.00 56.03 124 GLU A N 1
ATOM 988 C CA . GLU A 1 124 ? -21.307 4.732 43.542 1.00 56.03 124 GLU A CA 1
ATOM 989 C C . GLU A 1 124 ? -22.020 5.112 42.228 1.00 56.03 124 GLU A C 1
ATOM 991 O O . GLU A 1 124 ? -22.206 6.287 41.910 1.00 56.03 124 GLU A O 1
ATOM 996 N N . GLN A 1 125 ? -22.371 4.117 41.405 1.00 55.91 125 GLN A N 1
ATOM 997 C CA . GLN A 1 125 ? -23.295 4.325 40.295 1.00 55.91 125 GLN A CA 1
ATOM 998 C C . GLN A 1 125 ? -24.718 4.321 40.848 1.00 55.91 125 GLN A C 1
ATOM 1000 O O . GLN A 1 125 ? -25.256 3.262 41.168 1.00 55.91 125 GLN A O 1
ATOM 1005 N N . ASP A 1 126 ? -25.334 5.501 40.921 1.00 63.56 126 ASP A N 1
ATOM 1006 C CA . ASP A 1 126 ? -26.784 5.595 41.060 1.00 63.56 126 ASP A CA 1
ATOM 1007 C C . ASP A 1 126 ? -27.420 4.836 39.892 1.00 63.56 126 ASP A C 1
ATOM 1009 O O . ASP A 1 126 ? -27.182 5.141 38.717 1.00 63.56 126 ASP A O 1
ATOM 1013 N N . GLY A 1 127 ? -28.187 3.795 40.216 1.00 64.94 127 GLY A N 1
ATOM 1014 C CA . GLY A 1 127 ? -28.951 3.053 39.224 1.00 64.94 127 GLY A CA 1
ATOM 1015 C C . GLY A 1 127 ? -29.843 4.006 38.429 1.00 64.94 127 GLY A C 1
ATOM 1016 O O . GLY A 1 127 ? -30.363 4.986 38.963 1.00 64.94 127 GLY A O 1
ATOM 1017 N N . LEU A 1 128 ? -30.026 3.724 37.140 1.00 71.06 128 LEU A N 1
ATOM 1018 C CA . LEU A 1 128 ? -30.957 4.494 36.322 1.00 71.06 128 LEU A CA 1
ATOM 1019 C C . LEU A 1 128 ? -32.369 4.330 36.902 1.00 71.06 128 LEU A C 1
ATOM 1021 O O . LEU A 1 128 ? -32.898 3.219 36.971 1.00 71.06 128 LEU A O 1
ATOM 1025 N N . ASN A 1 129 ? -32.968 5.436 37.342 1.00 79.19 129 ASN A N 1
ATOM 1026 C CA . ASN A 1 129 ? -34.363 5.448 37.760 1.00 79.19 129 ASN A CA 1
ATOM 1027 C C . ASN A 1 129 ? -35.241 5.400 36.512 1.00 79.19 129 ASN A C 1
ATOM 1029 O O . ASN A 1 129 ? -35.278 6.366 35.756 1.00 79.19 129 ASN A O 1
ATOM 1033 N N . ALA A 1 130 ? -35.942 4.283 36.324 1.00 82.81 130 ALA A N 1
ATOM 1034 C CA . ALA A 1 130 ? -36.924 4.139 35.257 1.00 82.81 130 ALA A CA 1
ATOM 1035 C C . ALA A 1 130 ? -38.022 5.204 35.394 1.00 82.81 130 ALA A C 1
ATOM 1037 O O . ALA A 1 130 ? -38.624 5.352 36.472 1.00 82.81 130 ALA A O 1
ATOM 1038 N N . ASP A 1 131 ? -38.288 5.917 34.305 1.00 88.44 131 ASP A N 1
ATOM 1039 C CA . ASP A 1 131 ? -39.341 6.923 34.252 1.00 88.44 131 ASP A CA 1
ATOM 1040 C C . ASP A 1 131 ? -40.737 6.278 34.108 1.00 88.44 131 ASP A C 1
ATOM 1042 O O . ASP A 1 131 ? -40.933 5.068 34.288 1.00 88.44 131 ASP A O 1
ATOM 1046 N N . GLN A 1 132 ? -41.768 7.101 33.916 1.00 90.25 132 GLN A N 1
ATOM 1047 C CA . GLN A 1 132 ? -43.138 6.604 33.792 1.00 90.25 132 GLN A CA 1
ATOM 1048 C C . GLN A 1 132 ? -43.373 5.871 32.462 1.00 90.25 132 GLN A C 1
ATOM 1050 O O . GLN A 1 132 ? -44.148 4.909 32.437 1.00 90.25 132 GLN A O 1
ATOM 1055 N N . ASP A 1 133 ? -42.681 6.276 31.398 1.00 89.88 133 ASP A N 1
ATOM 1056 C CA . ASP A 1 133 ? -42.800 5.687 30.066 1.00 89.88 133 ASP A CA 1
ATOM 1057 C C . ASP A 1 133 ? -42.123 4.313 30.032 1.00 89.88 133 ASP A C 1
ATOM 1059 O O . ASP A 1 133 ? -42.712 3.346 29.542 1.00 89.88 133 ASP A O 1
ATOM 1063 N N . ASP A 1 134 ? -40.962 4.182 30.678 1.00 89.25 134 ASP A N 1
ATOM 1064 C CA . ASP A 1 134 ? -40.262 2.913 30.883 1.00 89.25 134 ASP A CA 1
ATOM 1065 C C . ASP A 1 134 ? -41.165 1.880 31.574 1.00 89.25 134 ASP A C 1
ATOM 1067 O O . ASP A 1 134 ? -41.247 0.714 31.171 1.00 89.25 134 ASP A O 1
ATOM 1071 N N . LYS A 1 135 ? -41.898 2.307 32.612 1.00 89.62 135 LYS A N 1
ATOM 1072 C CA . LYS A 1 135 ? -42.829 1.443 33.358 1.00 89.62 135 LYS A CA 1
ATOM 1073 C C . LYS A 1 135 ? -44.052 1.064 32.530 1.00 89.62 135 LYS A C 1
ATOM 1075 O O . LYS A 1 135 ? -44.511 -0.081 32.613 1.00 89.62 135 LYS A O 1
ATOM 1080 N N . ALA A 1 136 ? -44.584 1.999 31.743 1.00 90.25 136 ALA A N 1
ATOM 1081 C CA . ALA A 1 136 ? -45.713 1.744 30.854 1.00 90.25 136 ALA A CA 1
ATOM 1082 C C . ALA A 1 136 ? -45.331 0.734 29.762 1.00 90.25 136 ALA A C 1
ATOM 1084 O O . ALA A 1 136 ? -46.047 -0.249 29.545 1.00 90.25 136 ALA A O 1
ATOM 1085 N N . PHE A 1 137 ? -44.160 0.915 29.145 1.00 90.56 137 PHE A N 1
ATOM 1086 C CA . PHE A 1 137 ? -43.613 -0.008 28.160 1.00 90.56 137 PHE A CA 1
ATOM 1087 C C . PHE A 1 137 ? -43.384 -1.399 28.759 1.00 90.56 137 PHE A C 1
ATOM 1089 O O . PHE A 1 137 ? -43.913 -2.381 28.234 1.00 90.56 137 PHE A O 1
ATOM 1096 N N . ALA A 1 138 ? -42.697 -1.494 29.901 1.00 88.75 138 ALA A N 1
ATOM 1097 C CA . ALA A 1 138 ? -42.459 -2.767 30.580 1.00 88.75 138 ALA A CA 1
ATOM 1098 C C . ALA A 1 138 ? -43.768 -3.514 30.900 1.00 88.75 138 ALA A C 1
ATOM 1100 O O . ALA A 1 138 ? -43.867 -4.719 30.668 1.00 88.75 138 ALA A O 1
ATOM 1101 N N . SER A 1 139 ? -44.797 -2.795 31.359 1.00 89.31 139 SER A N 1
ATOM 1102 C CA . SER A 1 139 ? -46.113 -3.377 31.660 1.00 89.31 139 SER A CA 1
ATOM 1103 C C . SER A 1 139 ? -46.820 -3.889 30.400 1.00 89.31 139 SER A C 1
ATOM 1105 O O . SER A 1 139 ? -47.435 -4.953 30.424 1.00 89.31 139 SER A O 1
ATOM 1107 N N . SER A 1 140 ? -46.707 -3.168 29.278 1.00 91.81 140 SER A N 1
ATOM 1108 C CA . SER A 1 140 ? -47.270 -3.603 27.992 1.00 91.81 140 SER A CA 1
ATOM 1109 C C . SER A 1 140 ? -46.628 -4.895 27.479 1.00 91.81 140 SER A C 1
ATOM 1111 O O . SER A 1 140 ? -47.336 -5.796 27.028 1.00 91.81 140 SER A O 1
ATOM 1113 N N . VAL A 1 141 ? -45.304 -5.021 27.614 1.00 89.44 141 VAL A N 1
ATOM 1114 C CA . VAL A 1 141 ? -44.551 -6.212 27.206 1.00 89.44 141 VAL A CA 1
ATOM 1115 C C . VAL A 1 141 ? -44.903 -7.394 28.107 1.00 89.44 141 VAL A C 1
ATOM 1117 O O . VAL A 1 141 ? -45.158 -8.486 27.602 1.00 89.44 141 VAL A O 1
ATOM 1120 N N . ALA A 1 142 ? -44.986 -7.170 29.422 1.00 90.81 142 ALA A N 1
ATOM 1121 C CA . ALA A 1 142 ? -45.366 -8.198 30.387 1.00 90.81 142 ALA A CA 1
ATOM 1122 C C . ALA A 1 142 ? -46.773 -8.753 30.109 1.00 90.81 142 ALA A C 1
ATOM 1124 O O . ALA A 1 142 ? -46.957 -9.967 30.041 1.00 90.81 142 ALA A O 1
ATOM 1125 N N . ASN A 1 143 ? -47.743 -7.873 29.839 1.00 91.00 143 ASN A N 1
ATOM 1126 C CA . ASN A 1 143 ? -49.109 -8.271 29.494 1.00 91.00 143 ASN A CA 1
ATOM 1127 C C . ASN A 1 143 ? -49.181 -9.015 28.154 1.00 91.00 143 ASN A C 1
ATOM 1129 O O . ASN A 1 143 ? -49.885 -10.017 28.050 1.00 91.00 143 ASN A O 1
ATOM 1133 N N . ALA A 1 144 ? -48.445 -8.559 27.135 1.00 92.81 144 ALA A N 1
ATOM 1134 C CA . ALA A 1 144 ? -48.413 -9.211 25.824 1.00 92.81 144 ALA A CA 1
ATOM 1135 C C . ALA A 1 144 ? -47.810 -10.623 25.884 1.00 92.81 144 ALA A C 1
ATOM 1137 O O . ALA A 1 144 ? -48.247 -11.511 25.156 1.00 92.81 144 ALA A O 1
ATOM 1138 N N . GLN A 1 145 ? -46.820 -10.826 26.754 1.00 90.75 145 GLN A N 1
ATOM 1139 C CA . GLN A 1 145 ? -46.166 -12.118 26.968 1.00 90.75 145 GLN A CA 1
ATOM 1140 C C . GLN A 1 145 ? -46.833 -12.952 28.076 1.00 90.75 145 GLN A C 1
ATOM 1142 O O . GLN A 1 145 ? -46.430 -14.089 28.297 1.00 90.75 145 GLN A O 1
ATOM 1147 N N . ASN A 1 146 ? -47.863 -12.415 28.744 1.00 89.88 146 ASN A N 1
ATOM 1148 C CA . ASN A 1 146 ? -48.569 -13.049 29.861 1.00 89.88 146 ASN A CA 1
ATOM 1149 C C . ASN A 1 146 ? -47.618 -13.505 30.991 1.00 89.88 146 ASN A C 1
ATOM 1151 O O . ASN A 1 146 ? -47.776 -14.584 31.556 1.00 89.88 146 ASN A O 1
ATOM 1155 N N . VAL A 1 147 ? -46.603 -12.681 31.280 1.00 89.38 147 VAL A N 1
ATOM 1156 C CA . VAL A 1 147 ? -45.575 -12.930 32.304 1.00 89.38 147 VAL A CA 1
ATOM 1157 C C . VAL A 1 147 ? -45.729 -11.966 33.471 1.00 89.38 147 VAL A C 1
ATOM 1159 O O . VAL A 1 147 ? -46.094 -10.801 33.295 1.00 89.38 147 VAL A O 1
ATOM 1162 N N . ASN A 1 148 ? -45.421 -12.439 34.673 1.00 86.88 148 ASN A N 1
ATOM 1163 C CA . ASN A 1 148 ? -45.508 -11.667 35.903 1.00 86.88 148 ASN A CA 1
ATOM 1164 C C . ASN A 1 148 ? -44.126 -11.503 36.549 1.00 86.88 148 ASN A C 1
ATOM 1166 O O . ASN A 1 148 ? -43.183 -12.249 36.296 1.00 86.88 148 ASN A O 1
ATOM 1170 N N . LYS A 1 149 ? -43.990 -10.513 37.432 1.00 81.88 149 LYS A N 1
ATOM 1171 C CA . LYS A 1 149 ? -42.741 -10.239 38.150 1.00 81.88 149 LYS A CA 1
ATOM 1172 C C . LYS A 1 149 ? -42.320 -11.405 39.052 1.00 81.88 149 LYS A C 1
ATOM 1174 O O . LYS A 1 149 ? -41.132 -11.577 39.294 1.00 81.88 149 LYS A O 1
ATOM 1179 N N . SER A 1 150 ? -43.280 -12.212 39.507 1.00 83.69 150 SER A N 1
ATOM 1180 C CA . SER A 1 150 ? -43.043 -13.461 40.243 1.00 83.69 150 SER A CA 1
ATOM 1181 C C . SER A 1 150 ? -42.304 -14.525 39.433 1.00 83.69 150 SER A C 1
ATOM 1183 O O . SER A 1 150 ? -41.745 -15.444 40.023 1.00 83.69 150 SER A O 1
ATOM 1185 N N . ASP A 1 151 ? -42.291 -14.406 38.104 1.00 85.50 151 ASP A N 1
ATOM 1186 C CA . ASP A 1 151 ? -41.642 -15.367 37.211 1.00 85.50 151 ASP A CA 1
ATOM 1187 C C . ASP A 1 151 ? -40.146 -15.062 37.038 1.00 85.50 151 ASP A C 1
ATOM 1189 O O . ASP A 1 151 ? -39.413 -15.856 36.450 1.00 85.50 151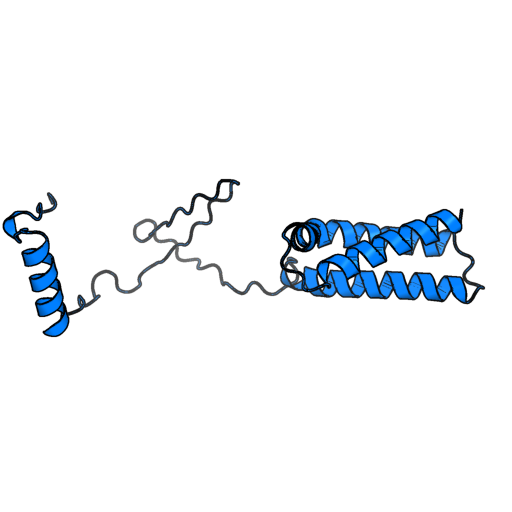 ASP A O 1
ATOM 1193 N N . VAL A 1 152 ? -39.679 -13.915 37.551 1.00 83.44 152 VAL A N 1
ATOM 1194 C CA . VAL A 1 152 ? -38.268 -13.522 37.526 1.00 83.44 152 VAL A CA 1
ATOM 1195 C C . VAL A 1 152 ? -37.530 -14.283 38.634 1.00 83.44 152 VAL A C 1
ATOM 1197 O O . VAL A 1 152 ? -37.779 -14.025 39.812 1.00 83.44 152 VAL A O 1
ATOM 1200 N N . PRO A 1 153 ? -36.609 -15.206 38.301 1.00 82.62 153 PRO A N 1
ATOM 1201 C CA . PRO A 1 153 ? -35.850 -15.920 39.311 1.00 82.62 153 PRO A CA 1
ATOM 1202 C C . PRO A 1 153 ? -34.919 -14.952 40.037 1.00 82.62 153 PRO A C 1
ATOM 1204 O O . PRO A 1 153 ? -34.132 -14.241 39.408 1.00 82.62 153 PRO A O 1
ATOM 1207 N N . GLU A 1 154 ? -34.977 -14.942 41.367 1.00 82.31 154 GLU A N 1
ATOM 1208 C CA . GLU A 1 154 ? -34.023 -14.171 42.155 1.00 82.31 154 GLU A CA 1
ATOM 1209 C C . GLU A 1 154 ? -32.638 -14.835 42.095 1.00 82.31 154 GLU A C 1
ATOM 1211 O O . GLU A 1 154 ? -32.518 -16.051 42.308 1.00 82.31 154 GLU A O 1
ATOM 1216 N N . PRO A 1 155 ? -31.570 -14.071 41.798 1.00 72.31 155 PRO A N 1
ATOM 1217 C CA . PRO A 1 155 ? -30.223 -14.610 41.825 1.00 72.31 155 PRO A CA 1
ATOM 1218 C C . PRO A 1 155 ? -29.885 -15.045 43.254 1.00 72.31 155 PRO A C 1
ATOM 1220 O O . PRO A 1 155 ? -30.008 -14.267 44.201 1.00 72.31 155 PRO A O 1
ATOM 1223 N N . LYS A 1 156 ? -29.448 -16.299 43.415 1.00 64.56 156 LYS A N 1
ATOM 1224 C CA . LYS A 1 156 ? -28.920 -16.785 44.694 1.00 64.56 156 LYS A CA 1
ATOM 1225 C C . LYS A 1 156 ? -27.662 -15.976 45.024 1.00 64.56 156 LYS A C 1
ATOM 1227 O O . LYS A 1 156 ? -26.721 -15.989 44.231 1.00 64.56 156 LYS A O 1
ATOM 1232 N N . ARG A 1 157 ? -27.696 -15.248 46.143 1.00 50.00 157 ARG A N 1
ATOM 1233 C CA . ARG A 1 157 ? -26.510 -14.616 46.737 1.00 50.00 157 ARG A CA 1
ATOM 1234 C C . ARG A 1 157 ? -25.516 -15.665 47.215 1.00 50.00 157 ARG A C 1
ATOM 1236 O O . ARG A 1 157 ? -25.979 -16.728 47.688 1.00 50.00 157 ARG A O 1
#

pLDDT: mean 72.08, std 14.43, range [38.31, 92.81]

Secondary structure (DSSP, 8-state):
-HHHHHHHHHHHHHHHHHHHS----HHHHHTTTTHHHHHHHHHHHHHHHHHHS-TTSHHHHHHHHHHHHHHHHHHHHHGGGSTTS--SS-------TTS-EEE----SS-----EEE--TTTT--PPP---HHHHHHHHHHHHHHT--GGGSPPPP-